Protein AF-A0A669F3D3-F1 (afdb_monomer_lite)

Foldseek 3Di:
DDVVVVVVVVVVVVVVVVVVVVVVVVVVVVVVVVVVVVVVVVVVVVCCQQFNQDPNHTDGDLGGPQWDDDDNETEHEDPDDPVPADAQVRQQVVQVVVQFGADDQDDVVCVVPVDDDDYGHHYHGDHD

Secondary structure (DSSP, 8-state):
--HHHHHHHHHHHHHHHHHHHHHHHHHHHHHHHHHHHHHHHHHHHHHHHHS-EETTEE---SS-TT-EEETTEEEEEE---TTSPBPHHHHHHHHHHTT-EE----SHHHHH---S----EEEEE-B-

pLDDT: mean 80.72, std 17.36, range [35.78, 98.69]

Sequence (128 aa):
MNLTAENRNLRDKNEELETEKKNLTDQIQDMTTSWNELNVSRAQWSIDAYCPKENNNRKCNPCQKGWDHVESSCYATNDADSNQWKTWEAARKDCRGKSSDLVVVINEEEMVKKTEKTVGLFIIDFIK

Organism: Oreochromis niloticus (NCBI:txid8128)

InterPro domains:
  IPR016186 C-type lectin-like/link domain superfamily [G3DSA:3.10.100.10] (6-123)
  IPR016187 C-type lectin fold [SSF56436] (56-111)

Radius of gyration: 27.1 Å; chains: 1; bounding box: 69×29×74 Å

Structure (mmCIF, N/CA/C/O backbone):
data_AF-A0A669F3D3-F1
#
_entry.id   AF-A0A669F3D3-F1
#
loop_
_atom_site.group_PDB
_atom_site.id
_atom_site.type_symbol
_atom_site.label_atom_id
_atom_site.label_alt_id
_atom_site.label_comp_id
_atom_site.label_asym_id
_atom_site.label_entity_id
_atom_site.label_seq_id
_atom_site.pdbx_PDB_ins_code
_atom_site.Cartn_x
_atom_site.Cartn_y
_atom_site.Cartn_z
_atom_site.occupancy
_atom_site.B_iso_or_equiv
_atom_site.auth_seq_id
_atom_site.auth_comp_id
_atom_site.auth_asym_id
_atom_site.auth_atom_id
_atom_site.pdbx_PDB_model_num
ATOM 1 N N . MET A 1 1 ? -46.042 7.390 42.057 1.00 60.69 1 MET A N 1
ATOM 2 C CA . MET A 1 1 ? -44.600 7.474 41.751 1.00 60.69 1 MET A CA 1
ATOM 3 C C . MET A 1 1 ? -43.882 6.516 42.689 1.00 60.69 1 MET A C 1
ATOM 5 O O . MET A 1 1 ? -43.998 6.690 43.896 1.00 60.69 1 MET A O 1
ATOM 9 N N . ASN A 1 2 ? -43.289 5.440 42.166 1.00 81.69 2 ASN A N 1
ATOM 10 C CA . ASN A 1 2 ? -42.661 4.387 42.971 1.00 81.69 2 ASN A CA 1
ATOM 11 C C . ASN A 1 2 ? -41.143 4.455 42.771 1.00 81.69 2 ASN A C 1
ATOM 13 O O . ASN A 1 2 ? -40.590 3.764 41.917 1.00 81.69 2 ASN A O 1
ATOM 17 N N . LEU A 1 3 ? -40.496 5.321 43.553 1.00 84.25 3 LEU A N 1
ATOM 18 C CA . LEU A 1 3 ? -39.060 5.619 43.474 1.00 84.25 3 LEU A CA 1
ATOM 19 C C . LEU A 1 3 ? -38.172 4.364 43.505 1.00 84.25 3 LEU A C 1
ATOM 21 O O . LEU A 1 3 ? -37.095 4.343 42.916 1.00 84.25 3 LEU A O 1
ATOM 25 N N . THR A 1 4 ? -38.613 3.288 44.157 1.00 89.94 4 THR A N 1
ATOM 26 C CA . THR A 1 4 ? -37.862 2.029 44.225 1.00 89.94 4 THR A CA 1
ATOM 27 C C . THR A 1 4 ? -37.786 1.321 42.869 1.00 89.94 4 THR A C 1
ATOM 29 O O . THR A 1 4 ? -36.764 0.714 42.551 1.00 89.94 4 THR A O 1
ATOM 32 N N . ALA A 1 5 ? -38.843 1.408 42.056 1.00 91.50 5 ALA A N 1
ATOM 33 C CA . ALA A 1 5 ? -38.879 0.804 40.725 1.00 91.50 5 ALA A CA 1
ATOM 34 C C . ALA A 1 5 ? -38.015 1.587 39.723 1.00 91.50 5 ALA A C 1
ATOM 36 O O . ALA A 1 5 ? -37.275 0.982 38.951 1.00 91.50 5 ALA A O 1
ATOM 37 N N . GLU A 1 6 ? -38.061 2.920 39.781 1.00 93.00 6 GLU A N 1
ATOM 38 C CA . GLU A 1 6 ? -37.222 3.797 38.952 1.00 93.00 6 GLU A CA 1
ATOM 39 C C . GLU A 1 6 ? -35.730 3.606 39.256 1.00 93.00 6 GLU A C 1
ATOM 41 O O . GLU A 1 6 ? -34.936 3.438 38.335 1.00 93.00 6 GLU A O 1
ATOM 46 N N . ASN A 1 7 ? -35.351 3.520 40.537 1.00 94.19 7 ASN A N 1
ATOM 47 C CA . ASN A 1 7 ? -33.962 3.264 40.932 1.00 94.19 7 ASN A CA 1
ATOM 48 C C . ASN A 1 7 ? -33.439 1.902 40.454 1.00 94.19 7 ASN A C 1
ATOM 50 O O . ASN A 1 7 ? -32.273 1.799 40.075 1.00 94.19 7 ASN A O 1
ATOM 54 N N . ARG A 1 8 ? -34.279 0.857 40.456 1.00 94.31 8 ARG A N 1
ATOM 55 C CA . ARG A 1 8 ? -33.892 -0.454 39.913 1.00 94.31 8 ARG A CA 1
ATOM 56 C C . ARG A 1 8 ? -33.647 -0.367 38.404 1.00 94.31 8 ARG A C 1
ATOM 58 O O . ARG A 1 8 ? -32.591 -0.784 37.955 1.00 94.31 8 ARG A O 1
ATOM 65 N N . ASN A 1 9 ? -34.565 0.252 37.660 1.00 96.12 9 ASN A N 1
ATOM 66 C CA . ASN A 1 9 ? -34.434 0.436 36.210 1.00 96.12 9 ASN A CA 1
ATOM 67 C C . ASN A 1 9 ? -33.160 1.222 35.843 1.00 96.12 9 ASN A C 1
ATOM 69 O O . ASN A 1 9 ? -32.394 0.800 34.981 1.00 96.12 9 ASN A O 1
ATOM 73 N N . LEU A 1 10 ? -32.882 2.324 36.551 1.00 96.56 10 LEU A N 1
ATOM 74 C CA . LEU A 1 10 ? -31.655 3.100 36.347 1.00 96.56 10 LEU A CA 1
ATOM 75 C C . LEU A 1 10 ? -30.390 2.271 36.596 1.00 96.56 10 LEU A C 1
ATOM 77 O O . LEU A 1 10 ? -29.404 2.438 35.882 1.00 96.56 10 LEU A O 1
ATOM 81 N N . ARG A 1 11 ? -30.410 1.374 37.588 1.00 96.75 11 ARG A N 1
ATOM 82 C CA . ARG A 1 11 ? -29.278 0.489 37.866 1.00 96.75 11 ARG A CA 1
ATOM 83 C C . ARG A 1 11 ? -29.057 -0.508 36.734 1.00 96.75 11 ARG A C 1
ATOM 85 O O . ARG A 1 11 ? -27.934 -0.615 36.256 1.00 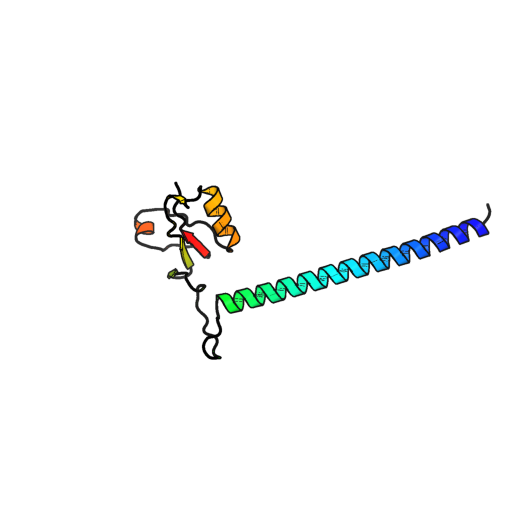96.75 11 ARG A O 1
ATOM 92 N N . ASP A 1 12 ? -30.122 -1.158 36.278 1.00 96.94 12 ASP A N 1
ATOM 93 C CA . ASP A 1 12 ? -30.055 -2.141 35.194 1.00 96.94 12 ASP A CA 1
ATOM 94 C C . ASP A 1 12 ? -29.531 -1.484 33.901 1.00 96.94 12 ASP A C 1
ATOM 96 O O . ASP A 1 12 ? -28.647 -2.017 33.232 1.00 96.94 12 ASP A O 1
ATOM 100 N N . LYS A 1 13 ? -29.986 -0.260 33.601 1.00 97.69 13 LYS A N 1
ATOM 101 C CA . LYS A 1 13 ? -29.513 0.513 32.446 1.00 97.69 13 LYS A CA 1
ATOM 102 C C . LYS A 1 13 ? -28.051 0.950 32.568 1.00 97.69 13 LYS A C 1
ATOM 104 O O . LYS A 1 13 ? -27.339 0.989 31.569 1.00 97.69 13 LYS A O 1
ATOM 109 N N . ASN A 1 14 ? -27.583 1.270 33.774 1.00 97.81 14 ASN A N 1
ATOM 110 C CA . ASN A 1 14 ? -26.167 1.560 34.006 1.00 97.81 14 ASN A CA 1
ATOM 111 C C . ASN A 1 14 ? -25.292 0.313 33.815 1.00 97.81 14 ASN A C 1
ATOM 113 O O . ASN A 1 14 ? -24.210 0.418 33.246 1.00 97.81 14 ASN A O 1
ATOM 117 N N . GLU A 1 15 ? -25.752 -0.858 34.261 1.00 98.06 15 GLU A N 1
ATOM 118 C CA . GLU A 1 15 ? -25.047 -2.131 34.052 1.00 98.06 15 GLU A CA 1
ATOM 119 C C . GLU A 1 15 ? -24.954 -2.483 32.553 1.00 98.06 15 GLU A C 1
ATOM 121 O O . GLU A 1 15 ? -23.897 -2.910 32.073 1.00 98.06 15 GLU A O 1
ATOM 126 N N . GLU A 1 16 ? -26.022 -2.231 31.790 1.00 98.12 16 GLU A N 1
ATOM 127 C CA . GLU A 1 16 ? -26.038 -2.378 30.329 1.00 98.12 16 GLU A CA 1
ATOM 128 C C . GLU A 1 16 ? -25.052 -1.414 29.646 1.00 98.12 16 GLU A C 1
ATOM 130 O O . GLU A 1 16 ? -24.224 -1.846 28.842 1.00 98.12 16 GLU A O 1
ATOM 135 N N . LEU A 1 17 ? -25.067 -0.131 30.023 1.00 98.50 17 LEU A N 1
ATOM 136 C CA . LEU A 1 17 ? -24.162 0.882 29.470 1.00 98.50 17 LEU A CA 1
ATOM 137 C C . LEU A 1 17 ? -22.686 0.585 29.761 1.00 98.50 17 LEU A C 1
ATOM 139 O O . LEU A 1 17 ? -21.840 0.778 28.889 1.00 98.50 17 LEU A O 1
ATOM 143 N N . GLU A 1 18 ? -22.351 0.101 30.959 1.00 98.31 18 GLU A N 1
ATOM 144 C CA . GLU A 1 18 ? -20.973 -0.301 31.270 1.00 98.31 18 GLU A CA 1
ATOM 145 C C . GLU A 1 18 ? -20.536 -1.519 30.441 1.00 98.31 18 GLU A C 1
ATOM 147 O O . GLU A 1 18 ? -19.387 -1.593 29.995 1.00 98.31 18 GLU A O 1
ATOM 152 N N . THR A 1 19 ? -21.460 -2.441 30.159 1.00 98.38 19 THR A N 1
ATOM 153 C CA . THR A 1 19 ? -21.199 -3.589 29.279 1.00 98.38 19 THR A CA 1
ATOM 154 C C . THR A 1 19 ? -20.947 -3.137 27.839 1.00 98.38 19 THR A C 1
ATOM 156 O O . THR A 1 19 ? -19.965 -3.558 27.223 1.00 98.38 19 THR A O 1
ATOM 159 N N . GLU A 1 20 ? -21.781 -2.242 27.306 1.00 98.31 20 GLU A N 1
ATOM 160 C CA . GLU A 1 20 ? -21.625 -1.697 25.954 1.00 98.31 20 GLU A CA 1
ATOM 161 C C . GLU A 1 20 ? -20.332 -0.885 25.819 1.00 98.31 20 GLU A C 1
ATOM 163 O O . GLU A 1 20 ? -19.567 -1.073 24.872 1.00 98.31 20 GLU A O 1
ATOM 168 N N . LYS A 1 21 ? -20.025 -0.040 26.806 1.00 98.44 21 LYS A N 1
ATOM 169 C CA . LYS A 1 21 ? -18.785 0.740 26.852 1.00 98.44 21 LYS A CA 1
ATOM 170 C C . LYS A 1 21 ? -17.551 -0.155 26.837 1.00 98.44 21 LYS A C 1
ATOM 172 O O . LYS A 1 21 ? -16.590 0.147 26.125 1.00 98.44 21 LYS A O 1
ATOM 177 N N . LYS A 1 22 ? -17.565 -1.252 27.600 1.00 98.56 22 LYS A N 1
ATOM 178 C CA . LYS A 1 22 ? -16.478 -2.232 27.582 1.00 98.56 22 LYS A CA 1
ATOM 179 C C . LYS A 1 22 ? -16.333 -2.861 26.194 1.00 98.56 22 LYS A C 1
ATOM 181 O O . LYS A 1 22 ? -15.240 -2.833 25.644 1.00 98.56 22 LYS A O 1
ATOM 186 N N . ASN A 1 23 ? -17.432 -3.322 25.596 1.00 98.56 23 ASN A N 1
ATOM 187 C CA . ASN A 1 23 ? -17.432 -3.900 24.249 1.00 98.56 23 ASN A CA 1
ATOM 188 C C . ASN A 1 23 ? -16.888 -2.923 23.185 1.00 98.56 23 ASN A C 1
ATOM 190 O O . ASN A 1 23 ? -16.075 -3.302 22.346 1.00 98.56 23 ASN A O 1
ATOM 194 N N . LEU A 1 24 ? -17.293 -1.651 23.234 1.00 98.69 24 LEU A N 1
ATOM 195 C CA . LEU A 1 24 ? -16.782 -0.618 22.327 1.00 98.69 24 LEU A CA 1
ATOM 196 C C . LEU A 1 24 ? -15.289 -0.346 22.546 1.00 98.69 24 LEU A C 1
ATOM 198 O O . LEU A 1 24 ? -14.550 -0.163 21.582 1.00 98.69 24 LEU A O 1
ATOM 202 N N . THR A 1 25 ? -14.837 -0.341 23.801 1.00 98.56 25 THR A N 1
ATOM 203 C CA . THR A 1 25 ? -13.416 -0.165 24.138 1.00 98.56 25 THR A CA 1
ATOM 204 C C . THR A 1 25 ? -12.582 -1.320 23.589 1.00 98.56 25 THR A C 1
ATOM 206 O O . THR A 1 25 ? -11.552 -1.079 22.959 1.00 98.56 25 THR A O 1
ATOM 209 N N . ASP A 1 26 ? -13.062 -2.554 23.751 1.00 98.56 26 ASP A N 1
ATOM 210 C CA . ASP A 1 26 ? -12.405 -3.755 23.235 1.00 98.56 26 ASP A CA 1
ATOM 211 C C . ASP A 1 26 ? -12.317 -3.715 21.694 1.00 98.56 26 ASP A C 1
ATOM 213 O O . ASP A 1 26 ? -11.250 -3.962 21.132 1.00 98.56 26 ASP A O 1
ATOM 217 N N . GLN A 1 27 ? -13.384 -3.295 20.999 1.00 98.50 27 GLN A N 1
ATOM 218 C CA . GLN A 1 27 ? -13.375 -3.110 19.537 1.00 98.50 27 GLN A CA 1
ATOM 219 C C . GLN A 1 27 ? -12.384 -2.032 19.077 1.00 98.50 27 GLN A C 1
ATOM 221 O O . GLN A 1 27 ? -11.667 -2.219 18.094 1.00 98.50 27 GLN A O 1
ATOM 226 N N . ILE A 1 28 ? -12.315 -0.894 19.776 1.00 98.56 28 ILE A N 1
ATOM 227 C CA . ILE A 1 28 ? -11.349 0.170 19.463 1.00 98.56 28 ILE A CA 1
ATOM 228 C C . ILE A 1 28 ? -9.918 -0.346 19.627 1.00 98.56 28 ILE A C 1
ATOM 230 O O . ILE A 1 28 ? -9.058 -0.064 18.787 1.00 98.56 28 ILE A O 1
ATOM 234 N N . GLN A 1 29 ? -9.655 -1.102 20.692 1.00 98.62 29 GLN A N 1
ATOM 235 C CA . GLN A 1 29 ? -8.336 -1.663 20.950 1.00 98.62 29 GLN A CA 1
ATOM 236 C C . GLN A 1 29 ? -7.931 -2.694 19.888 1.00 98.62 29 GLN A C 1
ATOM 238 O O . GLN A 1 29 ? -6.788 -2.668 19.421 1.00 98.62 29 GLN A O 1
ATOM 243 N N . ASP A 1 30 ? -8.863 -3.540 19.455 1.00 98.44 30 ASP A N 1
ATOM 244 C CA . ASP A 1 30 ? -8.646 -4.515 18.383 1.00 98.44 30 ASP A CA 1
ATOM 245 C C . ASP A 1 30 ? -8.330 -3.832 17.040 1.00 98.44 30 ASP A C 1
ATOM 247 O O . ASP A 1 30 ? -7.302 -4.107 16.411 1.00 98.44 30 ASP A O 1
ATOM 251 N N . MET A 1 31 ? -9.135 -2.836 16.649 1.00 98.25 31 MET A N 1
ATOM 252 C CA . MET A 1 31 ? -8.881 -2.040 15.442 1.00 98.25 31 MET A CA 1
ATOM 253 C C . MET A 1 31 ? -7.536 -1.311 15.501 1.00 98.25 31 MET A C 1
ATOM 255 O O . MET A 1 31 ? -6.815 -1.255 14.505 1.00 98.25 31 MET A O 1
ATOM 259 N N . THR A 1 32 ? -7.183 -0.758 16.664 1.00 98.00 32 THR A N 1
ATOM 260 C CA . THR A 1 32 ? -5.911 -0.048 16.861 1.00 98.00 32 THR A CA 1
ATOM 261 C C . THR A 1 32 ? -4.727 -0.9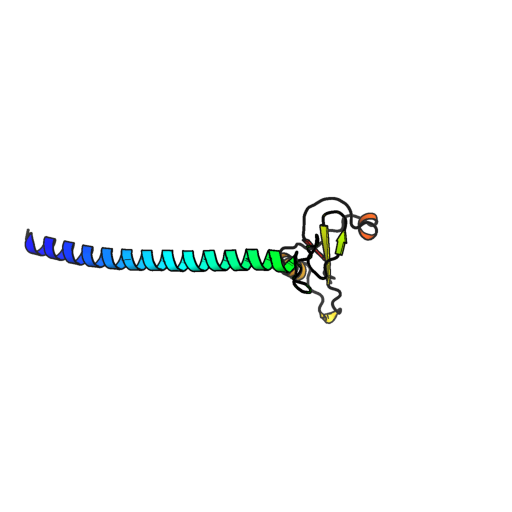97 16.709 1.00 98.00 32 THR A C 1
ATOM 263 O O . THR A 1 32 ? -3.744 -0.661 16.048 1.00 98.00 32 THR A O 1
ATOM 266 N N . THR A 1 33 ? -4.829 -2.198 17.279 1.00 98.12 33 THR A N 1
ATOM 267 C CA . THR A 1 33 ? -3.806 -3.245 17.150 1.00 98.12 33 THR A CA 1
ATOM 268 C C . THR A 1 33 ? -3.631 -3.645 15.689 1.00 98.12 33 THR A C 1
ATOM 270 O O . THR A 1 33 ? -2.528 -3.532 15.155 1.00 98.12 33 THR A O 1
ATOM 273 N N . SER A 1 34 ? -4.730 -3.978 15.009 1.00 97.88 34 SER A N 1
ATOM 274 C CA . SER A 1 34 ? -4.729 -4.358 13.592 1.00 97.88 34 SER A CA 1
ATOM 275 C C . SER A 1 34 ? -4.157 -3.260 12.687 1.00 97.88 34 SER A C 1
ATOM 277 O O . SER A 1 34 ? -3.390 -3.529 11.760 1.00 97.88 34 SER A O 1
ATOM 279 N N . TRP A 1 35 ? -4.494 -1.995 12.956 1.00 97.62 35 TRP A N 1
ATOM 280 C CA . TRP A 1 35 ? -3.968 -0.851 12.212 1.00 97.62 35 TRP A CA 1
ATOM 281 C C . TRP A 1 35 ? -2.456 -0.682 12.408 1.00 97.62 35 TRP A C 1
ATOM 283 O O . TRP A 1 35 ? -1.726 -0.459 11.438 1.00 97.62 35 TRP A O 1
ATOM 293 N N . ASN A 1 36 ? -1.969 -0.828 13.644 1.00 96.88 36 ASN A N 1
ATOM 294 C CA . ASN A 1 36 ? -0.542 -0.763 13.950 1.00 96.88 36 ASN A CA 1
ATOM 295 C C . ASN A 1 36 ? 0.232 -1.890 13.258 1.00 96.88 36 ASN A C 1
ATOM 297 O O . ASN A 1 36 ? 1.253 -1.621 12.625 1.00 96.88 36 ASN A O 1
ATOM 301 N N . GLU A 1 37 ? -0.265 -3.125 13.321 1.00 96.69 37 GLU A N 1
ATOM 302 C CA . GLU A 1 37 ? 0.341 -4.274 12.642 1.00 96.69 37 GLU A CA 1
ATOM 303 C C . GLU A 1 37 ? 0.422 -4.053 11.131 1.00 96.69 37 GLU A C 1
ATOM 305 O O . GLU A 1 37 ? 1.497 -4.187 10.544 1.00 96.69 37 GLU A O 1
ATOM 310 N N . LEU A 1 38 ? -0.675 -3.608 10.507 1.00 95.62 38 LEU A N 1
ATOM 311 C CA . LEU A 1 38 ? -0.706 -3.298 9.079 1.00 95.62 38 LEU A CA 1
ATOM 312 C C . LEU A 1 38 ? 0.326 -2.227 8.700 1.00 95.62 38 LEU A C 1
ATOM 314 O O . LEU A 1 38 ? 0.991 -2.346 7.669 1.00 95.62 38 LEU A O 1
ATOM 318 N N . ASN A 1 39 ? 0.480 -1.184 9.515 1.00 93.56 39 ASN A N 1
ATOM 319 C CA . ASN A 1 39 ? 1.462 -0.132 9.262 1.00 93.56 39 ASN A CA 1
ATOM 320 C C . ASN A 1 39 ? 2.901 -0.619 9.419 1.00 93.56 39 ASN A C 1
ATOM 322 O O . ASN A 1 39 ? 3.744 -0.274 8.590 1.00 93.56 39 ASN A O 1
ATOM 326 N N . VAL A 1 40 ? 3.179 -1.447 10.429 1.00 95.50 40 VAL A N 1
ATOM 327 C CA . VAL A 1 40 ? 4.493 -2.079 10.603 1.00 95.50 40 VAL A CA 1
ATOM 328 C C . VAL A 1 40 ? 4.805 -2.970 9.402 1.00 95.50 40 VAL A C 1
ATOM 330 O O . VAL A 1 40 ? 5.881 -2.847 8.818 1.00 95.50 40 VAL A O 1
ATOM 333 N N . SER A 1 41 ? 3.856 -3.804 8.966 1.00 94.94 41 SER A N 1
ATOM 334 C CA . SER A 1 41 ? 4.018 -4.650 7.780 1.00 94.94 41 SER 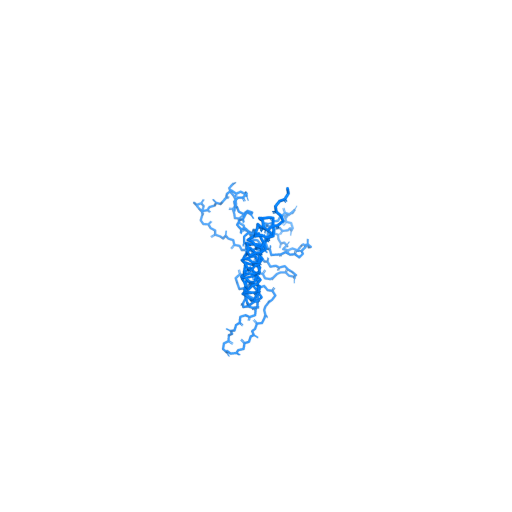A CA 1
ATOM 335 C C . SER A 1 41 ? 4.236 -3.832 6.507 1.00 94.94 41 SER A C 1
ATOM 337 O O . SER A 1 41 ? 5.109 -4.174 5.713 1.00 94.94 41 SER A O 1
ATOM 339 N N . ARG A 1 42 ? 3.503 -2.728 6.312 1.00 91.06 42 ARG A N 1
ATOM 340 C CA . ARG A 1 42 ? 3.692 -1.826 5.161 1.00 91.06 42 ARG A CA 1
ATOM 341 C C . ARG A 1 42 ? 5.062 -1.156 5.171 1.00 91.06 42 ARG A C 1
ATOM 343 O O . ARG A 1 42 ? 5.718 -1.114 4.134 1.00 91.06 42 ARG A O 1
ATOM 350 N N . ALA A 1 43 ? 5.508 -0.654 6.321 1.00 91.56 43 ALA A N 1
ATOM 351 C CA . ALA A 1 43 ? 6.831 -0.050 6.454 1.00 91.56 43 ALA A CA 1
ATOM 352 C C . ALA A 1 43 ? 7.938 -1.075 6.173 1.00 91.56 43 ALA A C 1
ATOM 354 O O . ALA A 1 43 ? 8.872 -0.790 5.422 1.00 91.56 43 ALA A O 1
ATOM 355 N N . GLN A 1 44 ? 7.801 -2.284 6.721 1.00 92.56 44 GLN A N 1
ATOM 356 C CA . GLN A 1 44 ? 8.742 -3.375 6.497 1.00 92.56 44 GLN A CA 1
ATOM 357 C C . GLN A 1 44 ? 8.771 -3.801 5.023 1.00 92.56 44 GLN A C 1
ATOM 359 O O . GLN A 1 44 ? 9.853 -3.937 4.459 1.00 92.56 44 GLN A O 1
ATOM 364 N N . TRP A 1 45 ? 7.609 -3.914 4.374 1.00 91.00 45 TRP A N 1
ATOM 365 C CA . TRP A 1 45 ? 7.513 -4.213 2.945 1.00 91.00 45 TRP A CA 1
ATOM 366 C C . TRP A 1 45 ? 8.222 -3.161 2.090 1.00 91.00 45 TRP A C 1
ATOM 368 O O . TRP A 1 45 ? 9.022 -3.521 1.231 1.00 91.00 45 TRP A O 1
ATOM 378 N N . SER A 1 46 ? 7.991 -1.869 2.349 1.00 87.69 46 SER A N 1
ATOM 379 C CA . SER A 1 46 ? 8.672 -0.789 1.623 1.00 87.69 46 SER A CA 1
ATOM 380 C C . SER A 1 46 ? 10.186 -0.892 1.788 1.00 87.69 46 SER A C 1
ATOM 382 O O . SER A 1 46 ? 10.938 -0.792 0.823 1.00 87.69 46 SER A O 1
ATOM 384 N N . ILE A 1 47 ? 10.654 -1.158 3.003 1.00 90.00 47 ILE A N 1
ATOM 385 C CA . ILE A 1 47 ? 12.077 -1.354 3.261 1.00 90.00 47 ILE A CA 1
ATOM 386 C C . ILE A 1 47 ? 12.619 -2.562 2.493 1.00 90.00 47 ILE A C 1
ATOM 388 O O . ILE A 1 47 ? 13.677 -2.450 1.887 1.00 90.00 47 ILE A O 1
ATOM 392 N N . ASP A 1 48 ? 11.932 -3.699 2.495 1.00 89.62 48 ASP A N 1
ATOM 393 C CA . ASP A 1 48 ? 12.422 -4.907 1.826 1.00 89.62 48 ASP A CA 1
ATOM 394 C C . ASP A 1 48 ? 12.370 -4.790 0.295 1.00 89.62 48 ASP A C 1
ATOM 396 O O . ASP A 1 48 ? 13.236 -5.332 -0.392 1.00 89.62 48 ASP A O 1
ATOM 400 N N . ALA A 1 49 ? 11.404 -4.039 -0.242 1.00 88.06 49 ALA A N 1
ATOM 401 C CA . ALA A 1 49 ? 11.258 -3.798 -1.674 1.00 88.06 49 ALA A CA 1
ATOM 402 C C . ALA A 1 49 ? 12.374 -2.903 -2.244 1.00 88.06 49 ALA A C 1
ATOM 404 O O . ALA A 1 49 ? 12.865 -3.167 -3.343 1.00 88.06 49 ALA A O 1
ATOM 405 N N . TYR A 1 50 ? 12.782 -1.864 -1.506 1.00 90.19 50 TYR A N 1
ATOM 406 C CA . TYR A 1 50 ? 13.806 -0.907 -1.949 1.00 90.19 50 TYR A CA 1
ATOM 407 C C . TYR A 1 50 ? 15.201 -1.212 -1.402 1.00 90.19 50 TYR A C 1
ATOM 409 O O . TYR A 1 50 ? 16.193 -0.907 -2.056 1.00 90.19 50 TYR A O 1
ATOM 417 N N . CYS A 1 51 ? 15.292 -1.826 -0.225 1.00 92.12 51 CYS A N 1
ATOM 418 C CA . CYS A 1 51 ? 16.529 -2.155 0.479 1.00 92.12 51 CYS A CA 1
ATOM 419 C C . CYS A 1 51 ? 16.592 -3.642 0.865 1.00 92.12 51 CYS A C 1
ATOM 421 O O . CYS A 1 51 ? 16.693 -3.962 2.061 1.00 92.12 51 CYS A O 1
ATOM 423 N N . PRO A 1 52 ? 16.547 -4.565 -0.113 1.00 89.69 52 PRO A N 1
ATOM 424 C CA . PRO A 1 52 ? 16.617 -5.991 0.166 1.00 89.69 52 PRO A CA 1
ATOM 425 C C . PRO A 1 52 ? 17.902 -6.355 0.923 1.00 89.69 52 PRO A C 1
ATOM 427 O O . PRO A 1 52 ? 18.968 -5.752 0.749 1.00 89.69 52 PRO A O 1
ATOM 430 N N . LYS A 1 53 ? 17.792 -7.363 1.794 1.00 88.38 53 LYS A N 1
ATOM 431 C CA . LYS A 1 53 ? 18.944 -7.963 2.472 1.00 88.38 53 LYS A CA 1
ATOM 432 C C . LYS A 1 53 ? 19.619 -8.959 1.532 1.00 88.38 53 LYS A C 1
ATOM 434 O O . LYS A 1 53 ? 19.023 -9.968 1.171 1.00 88.38 53 LYS A O 1
ATOM 439 N N . GLU A 1 54 ? 20.879 -8.710 1.208 1.00 84.69 54 GLU A N 1
ATOM 440 C CA . GLU A 1 54 ? 21.742 -9.596 0.428 1.00 84.69 54 GLU A CA 1
ATOM 441 C C . GLU A 1 54 ? 23.004 -9.886 1.254 1.00 84.69 54 GLU A C 1
ATOM 443 O O . GLU A 1 54 ? 23.733 -8.969 1.629 1.00 84.69 54 GLU A O 1
ATOM 448 N N . ASN A 1 55 ? 23.261 -11.158 1.583 1.00 83.25 55 ASN A N 1
ATOM 449 C CA . ASN A 1 55 ? 24.447 -11.590 2.345 1.00 83.25 55 ASN A CA 1
ATOM 450 C C . ASN A 1 55 ? 24.692 -10.792 3.647 1.00 83.25 55 ASN A C 1
ATOM 452 O O . ASN A 1 55 ? 25.804 -10.342 3.906 1.00 83.25 55 ASN A O 1
ATOM 456 N N . ASN A 1 56 ? 23.648 -10.604 4.463 1.00 82.38 56 ASN A N 1
ATOM 457 C CA . ASN A 1 56 ? 23.653 -9.814 5.709 1.00 82.38 56 ASN A CA 1
ATOM 458 C C . ASN A 1 56 ? 23.875 -8.296 5.559 1.00 82.38 56 ASN A C 1
ATOM 460 O O . ASN A 1 56 ? 23.825 -7.588 6.562 1.00 82.38 56 ASN A O 1
ATOM 464 N N . ASN A 1 57 ? 24.010 -7.776 4.337 1.00 86.25 57 ASN A N 1
ATOM 465 C CA . ASN A 1 57 ? 24.052 -6.343 4.061 1.00 86.25 57 ASN A CA 1
ATOM 466 C C . ASN A 1 57 ? 22.734 -5.886 3.425 1.00 86.25 57 ASN A C 1
ATOM 468 O O . ASN A 1 57 ? 22.149 -6.589 2.604 1.00 86.25 57 ASN A O 1
ATOM 472 N N . ARG A 1 58 ? 22.245 -4.695 3.789 1.00 87.94 58 ARG A N 1
ATOM 473 C CA . ARG A 1 58 ? 21.149 -4.056 3.046 1.00 87.94 58 ARG A CA 1
ATOM 474 C C . ARG A 1 58 ? 21.728 -3.202 1.934 1.00 87.94 58 ARG A C 1
ATOM 476 O O . ARG A 1 58 ? 22.474 -2.265 2.213 1.00 87.94 58 ARG A O 1
ATOM 483 N N . LYS A 1 59 ? 21.333 -3.487 0.697 1.00 90.12 59 LYS A N 1
ATOM 484 C CA . LYS A 1 59 ? 21.616 -2.623 -0.446 1.00 90.12 59 LYS A CA 1
ATOM 485 C C . LYS A 1 59 ? 20.323 -1.949 -0.876 1.00 90.12 59 LYS A C 1
ATOM 487 O O . LYS A 1 59 ? 19.399 -2.623 -1.312 1.00 90.12 59 LYS A O 1
ATOM 492 N N . CYS A 1 60 ? 20.270 -0.630 -0.739 1.00 90.56 60 CYS A N 1
ATOM 493 C CA . CYS A 1 60 ? 19.139 0.163 -1.200 1.00 90.56 60 CYS A CA 1
ATOM 494 C C . CYS A 1 60 ? 19.313 0.552 -2.666 1.00 90.56 60 CYS A C 1
ATOM 496 O O . CYS A 1 60 ? 20.391 1.002 -3.055 1.00 90.56 60 CYS A O 1
ATOM 498 N N . ASN A 1 61 ? 18.254 0.415 -3.457 1.00 89.75 61 ASN A N 1
ATOM 499 C CA . ASN A 1 61 ? 18.189 0.895 -4.830 1.00 89.75 61 ASN A CA 1
ATOM 500 C C . ASN A 1 61 ? 17.067 1.938 -4.965 1.00 89.75 61 ASN A C 1
ATOM 502 O O . ASN A 1 61 ? 16.087 1.872 -4.221 1.00 89.75 61 ASN A O 1
ATOM 506 N N . PRO A 1 62 ? 17.177 2.883 -5.917 1.00 88.25 62 PRO A N 1
ATOM 507 C CA . PRO A 1 62 ? 16.127 3.873 -6.166 1.00 88.25 62 PRO A CA 1
ATOM 508 C C . PRO A 1 62 ? 14.788 3.249 -6.576 1.00 88.25 62 PRO A C 1
ATOM 510 O O . PRO A 1 62 ? 13.734 3.805 -6.284 1.00 88.25 62 PRO A O 1
ATOM 513 N N . CYS A 1 63 ? 14.836 2.084 -7.225 1.00 88.25 63 CYS A N 1
ATOM 514 C CA . CYS A 1 63 ? 13.669 1.348 -7.689 1.00 88.25 63 CYS A CA 1
ATOM 515 C C . CYS A 1 63 ? 13.604 -0.052 -7.097 1.00 88.25 63 CYS A C 1
ATOM 517 O O . CYS A 1 63 ? 14.617 -0.645 -6.715 1.00 88.25 63 CYS A O 1
ATOM 519 N N . GLN A 1 64 ? 12.383 -0.580 -7.064 1.00 87.38 64 GLN A N 1
ATOM 520 C CA . GLN A 1 64 ? 12.116 -1.960 -6.695 1.00 87.38 64 GLN A CA 1
ATOM 521 C C . GLN A 1 64 ? 12.828 -2.919 -7.654 1.00 87.38 64 GLN A C 1
ATOM 523 O O . GLN A 1 64 ? 13.068 -2.612 -8.823 1.00 87.38 64 GLN A O 1
ATOM 528 N N . LYS A 1 65 ? 13.138 -4.121 -7.171 1.00 84.88 65 LYS A N 1
ATOM 529 C CA . LYS A 1 65 ? 13.726 -5.165 -8.014 1.00 84.88 65 LYS A CA 1
ATOM 530 C C . LYS A 1 65 ? 12.832 -5.449 -9.232 1.00 84.88 65 LYS A C 1
ATOM 532 O O . LYS A 1 65 ? 11.637 -5.677 -9.075 1.00 84.88 65 LYS A O 1
ATOM 537 N N . GLY A 1 66 ? 13.430 -5.476 -10.425 1.00 83.31 66 GLY A N 1
ATOM 538 C CA . GLY A 1 66 ? 12.719 -5.698 -11.692 1.00 83.31 66 GLY A CA 1
ATOM 539 C C . GLY A 1 66 ? 12.141 -4.431 -12.329 1.00 83.31 66 GLY A C 1
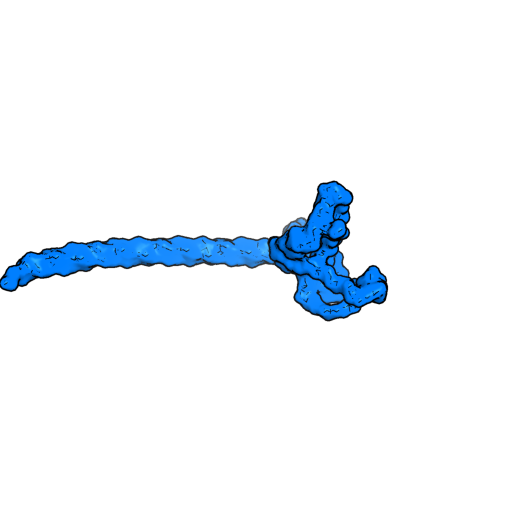ATOM 540 O O . GLY A 1 66 ? 11.522 -4.528 -13.381 1.00 83.31 66 GLY A O 1
ATOM 541 N N . TRP A 1 67 ? 12.355 -3.265 -11.714 1.00 86.81 67 TRP A N 1
ATOM 542 C CA . TRP A 1 67 ? 11.993 -1.972 -12.280 1.00 86.81 67 TRP A CA 1
ATOM 543 C C . TRP A 1 67 ? 13.244 -1.242 -12.763 1.00 86.81 67 TRP A C 1
ATOM 545 O O . TRP A 1 67 ? 14.257 -1.173 -12.062 1.00 86.81 67 TRP A O 1
ATOM 555 N N . ASP A 1 68 ? 13.145 -0.653 -13.945 1.00 84.62 68 ASP A N 1
ATOM 556 C CA . ASP A 1 68 ? 14.156 0.214 -14.520 1.00 84.62 68 ASP A CA 1
ATOM 557 C C . ASP A 1 68 ? 14.132 1.571 -13.828 1.00 84.62 68 ASP A C 1
ATOM 559 O O . ASP A 1 68 ? 13.117 2.271 -13.835 1.00 84.62 68 ASP A O 1
ATOM 563 N N . HIS A 1 69 ? 15.280 1.978 -13.296 1.00 83.88 69 HIS A N 1
ATOM 564 C CA . HIS A 1 69 ? 15.472 3.341 -12.829 1.00 83.88 69 HIS A CA 1
ATOM 565 C C . HIS A 1 69 ? 15.908 4.236 -13.984 1.00 83.88 69 HIS A C 1
ATOM 567 O O . HIS A 1 69 ? 16.954 4.003 -14.594 1.00 83.88 69 HIS A O 1
ATOM 573 N N . VAL A 1 70 ? 15.133 5.283 -14.253 1.00 80.44 70 VAL A N 1
ATOM 574 C CA . VAL A 1 70 ? 15.490 6.309 -15.231 1.00 80.44 70 VAL A CA 1
ATOM 575 C C . VAL A 1 70 ? 15.287 7.674 -14.599 1.00 80.44 70 VAL A C 1
ATOM 577 O O . VAL A 1 70 ? 14.172 8.042 -14.231 1.00 80.44 70 VAL A O 1
ATOM 580 N N . GLU A 1 71 ? 16.392 8.406 -14.462 1.00 78.50 71 GLU A N 1
ATOM 581 C CA . GLU A 1 71 ? 16.482 9.698 -13.776 1.00 78.50 71 GLU A CA 1
ATOM 582 C C . GLU A 1 71 ? 15.951 9.679 -12.338 1.00 78.50 71 GLU A C 1
ATOM 584 O O . GLU A 1 71 ? 16.714 9.443 -11.408 1.00 78.50 71 GLU A O 1
ATOM 589 N N . SER A 1 72 ? 14.664 9.974 -12.163 1.00 77.56 72 SER A N 1
ATOM 590 C CA . SER A 1 72 ? 13.974 10.083 -10.872 1.00 77.56 72 SER A CA 1
ATOM 591 C C . SER A 1 72 ? 12.741 9.179 -10.785 1.00 77.56 72 SER A C 1
ATOM 593 O O . SER A 1 72 ? 11.956 9.295 -9.845 1.00 77.56 72 SER A O 1
ATOM 595 N N . SER A 1 73 ? 12.540 8.309 -11.778 1.00 77.50 73 SER A N 1
ATOM 596 C CA . SER A 1 73 ? 11.340 7.485 -11.937 1.00 77.50 73 SER A CA 1
ATOM 597 C C . SER A 1 73 ? 11.679 6.007 -12.106 1.00 77.50 73 SER A C 1
ATOM 599 O O . SER A 1 73 ? 12.776 5.639 -12.536 1.00 77.50 73 SER A O 1
ATOM 601 N N . CYS A 1 74 ? 10.708 5.162 -11.761 1.00 84.31 74 CYS A N 1
ATOM 602 C CA . CYS A 1 74 ? 10.808 3.712 -11.849 1.00 84.31 74 CYS A CA 1
ATOM 603 C C . CYS A 1 74 ? 9.785 3.182 -12.847 1.00 84.31 74 CYS A C 1
ATOM 605 O O . CYS A 1 74 ? 8.593 3.462 -12.710 1.00 84.31 74 CYS A O 1
ATOM 607 N N . TYR A 1 75 ? 10.245 2.369 -13.794 1.00 81.38 75 TYR A N 1
ATOM 608 C CA . TYR A 1 75 ? 9.413 1.799 -14.848 1.00 81.38 75 TYR A CA 1
ATOM 609 C C . TYR A 1 75 ? 9.464 0.275 -14.812 1.00 81.38 75 TYR A C 1
ATOM 611 O O . TYR A 1 75 ? 10.544 -0.298 -14.725 1.00 81.38 75 TYR A O 1
ATOM 619 N N . ALA A 1 76 ? 8.324 -0.392 -14.929 1.00 82.25 76 ALA A N 1
ATOM 620 C CA . ALA A 1 76 ? 8.275 -1.824 -15.203 1.00 82.25 76 ALA A CA 1
ATOM 621 C C . ALA A 1 76 ? 7.558 -2.070 -16.525 1.00 82.25 76 ALA A C 1
ATOM 623 O O . ALA A 1 76 ? 6.568 -1.417 -16.834 1.00 82.25 76 ALA A O 1
ATOM 624 N N . THR A 1 77 ? 8.053 -3.011 -17.314 1.00 76.56 77 THR A N 1
ATOM 625 C CA . THR A 1 77 ? 7.396 -3.468 -18.540 1.00 76.56 77 THR A CA 1
ATOM 626 C C . THR A 1 77 ? 6.686 -4.780 -18.257 1.00 76.56 77 THR A C 1
ATOM 628 O O . THR A 1 77 ? 7.257 -5.687 -17.653 1.00 76.56 77 THR A O 1
ATOM 631 N N . ASN A 1 78 ? 5.435 -4.882 -18.686 1.00 73.69 78 ASN A N 1
ATOM 632 C CA . ASN A 1 78 ? 4.675 -6.118 -18.649 1.00 73.69 78 ASN A CA 1
ATOM 633 C C . ASN A 1 78 ? 4.592 -6.677 -20.068 1.00 73.69 78 ASN A C 1
ATOM 635 O O . ASN A 1 78 ? 3.666 -6.378 -20.822 1.00 73.69 78 ASN A O 1
ATOM 639 N N . ASP A 1 79 ? 5.609 -7.454 -20.431 1.00 70.69 79 ASP A N 1
ATOM 640 C CA . ASP A 1 79 ? 5.717 -8.116 -21.731 1.00 70.69 79 ASP A CA 1
ATOM 641 C C . ASP A 1 79 ? 4.888 -9.409 -21.736 1.00 70.69 79 ASP A C 1
ATOM 643 O O . ASP A 1 79 ? 5.406 -10.523 -21.664 1.00 70.69 79 ASP A O 1
ATOM 647 N N . ALA A 1 80 ? 3.567 -9.237 -21.679 1.00 70.19 80 ALA A N 1
ATOM 648 C CA . ALA A 1 80 ? 2.609 -10.331 -21.665 1.00 70.19 80 ALA A CA 1
ATOM 649 C C . ALA A 1 80 ? 2.254 -10.776 -23.092 1.00 70.19 80 ALA A C 1
ATOM 651 O O . ALA A 1 80 ? 2.092 -9.948 -23.997 1.00 70.19 80 ALA A O 1
ATOM 652 N N . ASP A 1 81 ? 2.051 -12.084 -23.271 1.00 76.06 81 ASP A N 1
ATOM 653 C CA . ASP A 1 81 ? 1.582 -12.652 -24.535 1.00 76.06 81 ASP A CA 1
ATOM 654 C C . ASP A 1 81 ? 0.248 -12.016 -24.968 1.00 76.06 81 ASP A C 1
ATOM 656 O O . ASP A 1 81 ? -0.574 -11.604 -24.147 1.00 76.06 81 ASP A O 1
ATOM 660 N N . SER A 1 82 ? -0.017 -11.978 -26.278 1.00 73.69 82 SER A N 1
ATOM 661 C CA . SER A 1 82 ? -1.218 -11.320 -26.837 1.00 73.69 82 SER A CA 1
ATOM 662 C C . SER A 1 82 ? -2.560 -11.835 -26.298 1.00 73.69 82 SER A C 1
ATOM 664 O O . SER A 1 82 ? -3.559 -11.116 -26.298 1.00 73.69 82 SER A O 1
ATOM 666 N N . ASN A 1 83 ? -2.595 -13.072 -25.803 1.00 78.38 83 ASN A N 1
ATOM 667 C CA . ASN A 1 83 ? -3.759 -13.670 -25.148 1.00 78.38 83 ASN A CA 1
ATOM 668 C C . ASN A 1 83 ? -3.956 -13.202 -23.690 1.00 78.38 83 ASN A C 1
ATOM 670 O O . ASN A 1 83 ? -5.013 -13.458 -23.116 1.00 78.38 83 ASN A O 1
ATOM 674 N N . GLN A 1 84 ? -2.964 -12.537 -23.096 1.00 77.00 84 GLN A N 1
ATOM 675 C CA . GLN A 1 84 ? -2.956 -11.995 -21.734 1.00 77.00 84 GLN A CA 1
ATOM 676 C C . GLN A 1 84 ? -3.074 -10.466 -21.698 1.00 77.00 84 GLN A C 1
ATOM 678 O O . GLN A 1 84 ? -3.086 -9.877 -20.613 1.00 77.00 84 GLN A O 1
ATOM 683 N N . TRP A 1 85 ? -3.184 -9.818 -22.861 1.00 78.06 85 TRP A N 1
ATOM 684 C CA . TRP A 1 85 ? -3.388 -8.378 -22.942 1.00 78.06 85 TRP A CA 1
ATOM 685 C C . TRP A 1 85 ? -4.644 -7.948 -22.195 1.00 78.06 85 TRP A C 1
ATOM 687 O O . TRP A 1 85 ? -5.706 -8.576 -22.259 1.00 78.06 85 TRP A O 1
ATOM 697 N N . LYS A 1 86 ? -4.504 -6.840 -21.476 1.00 78.94 86 LYS A N 1
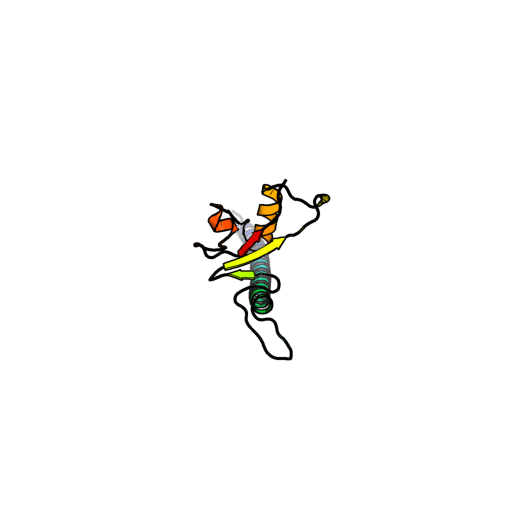ATOM 698 C CA . LYS A 1 86 ? -5.578 -6.240 -20.694 1.00 78.94 86 LYS A CA 1
ATOM 699 C C . LYS A 1 86 ? -6.212 -5.108 -21.493 1.00 78.94 86 LYS A C 1
ATOM 701 O O . LYS A 1 86 ? -5.568 -4.481 -22.332 1.00 78.94 86 LYS A O 1
ATOM 706 N N . THR A 1 87 ? -7.482 -4.817 -21.210 1.00 82.94 87 THR A N 1
ATOM 707 C CA . THR A 1 87 ? -8.052 -3.531 -21.631 1.00 82.94 87 THR A CA 1
ATOM 708 C C . THR A 1 87 ? -7.318 -2.403 -20.913 1.00 82.94 87 THR A C 1
ATOM 710 O O . THR A 1 87 ? -6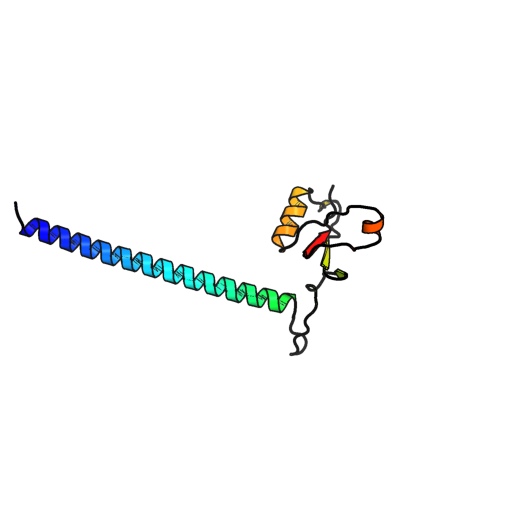.735 -2.620 -19.845 1.00 82.94 87 THR A O 1
ATOM 713 N N . TRP A 1 88 ? -7.384 -1.191 -21.458 1.00 78.88 88 TRP A N 1
ATOM 714 C CA . TRP A 1 88 ? -6.753 -0.019 -20.855 1.00 78.88 88 TRP A CA 1
ATOM 715 C C . TRP A 1 88 ? -7.148 0.170 -19.379 1.00 78.88 88 TRP A C 1
ATOM 717 O O . TRP A 1 88 ? -6.294 0.375 -18.517 1.00 78.88 88 TRP A O 1
ATOM 727 N N . GLU A 1 89 ? -8.435 0.027 -19.048 1.00 84.12 89 GLU A N 1
ATOM 728 C CA . GLU A 1 89 ? -8.935 0.188 -17.678 1.00 84.12 89 GLU A CA 1
ATOM 729 C C . GLU A 1 89 ? -8.411 -0.908 -16.746 1.00 84.12 89 GLU A C 1
ATOM 731 O O . GLU A 1 89 ? -8.083 -0.639 -15.587 1.00 84.12 89 GLU A O 1
ATOM 736 N N . ALA A 1 90 ? -8.332 -2.146 -17.240 1.00 84.12 90 ALA A N 1
ATOM 737 C CA . ALA A 1 90 ? -7.838 -3.281 -16.473 1.00 84.12 90 ALA A CA 1
ATOM 738 C C . ALA A 1 90 ? -6.326 -3.180 -16.224 1.00 84.12 90 ALA A C 1
ATOM 740 O O . ALA A 1 90 ? -5.886 -3.444 -15.105 1.00 84.12 90 ALA A O 1
ATOM 741 N N . ALA A 1 91 ? -5.559 -2.744 -17.224 1.00 82.50 91 ALA A N 1
ATOM 742 C CA . ALA A 1 91 ? -4.136 -2.437 -17.106 1.00 82.50 91 ALA A CA 1
ATOM 743 C C . ALA A 1 91 ? -3.893 -1.323 -16.078 1.00 82.50 91 ALA A C 1
ATOM 745 O O . ALA A 1 91 ? -3.169 -1.496 -15.097 1.00 82.50 91 ALA A O 1
ATOM 746 N N . ARG A 1 92 ? -4.606 -0.197 -16.204 1.00 82.94 92 ARG A N 1
ATOM 747 C CA . ARG A 1 92 ? -4.488 0.921 -15.261 1.00 82.94 92 ARG A CA 1
ATOM 748 C C . ARG A 1 92 ? -4.845 0.527 -13.827 1.00 82.94 92 ARG A C 1
ATOM 750 O O . ARG A 1 92 ? -4.193 0.959 -12.873 1.00 82.94 92 ARG A O 1
ATOM 757 N N . LYS A 1 93 ? -5.881 -0.299 -13.652 1.00 86.69 93 LYS A N 1
ATOM 758 C CA . LYS A 1 93 ? -6.260 -0.840 -12.340 1.00 86.69 93 LYS A CA 1
ATOM 759 C C . LYS A 1 93 ? -5.165 -1.742 -11.762 1.00 86.69 93 LYS A C 1
ATOM 761 O O . LYS A 1 93 ? -4.914 -1.664 -10.561 1.00 86.69 93 LYS A O 1
ATOM 766 N N . ASP A 1 94 ? -4.514 -2.556 -12.592 1.00 85.25 94 ASP A N 1
ATOM 767 C CA . ASP A 1 94 ? -3.378 -3.395 -12.190 1.00 85.25 94 ASP A CA 1
ATOM 768 C C . ASP A 1 94 ? -2.203 -2.547 -11.688 1.00 85.25 94 ASP A C 1
ATOM 770 O O . ASP A 1 94 ? -1.708 -2.770 -10.581 1.00 85.25 94 ASP A O 1
ATOM 774 N N . CYS A 1 95 ? -1.841 -1.502 -12.441 1.00 82.81 95 CYS A N 1
ATOM 775 C CA . CYS A 1 95 ? -0.791 -0.550 -12.074 1.00 82.81 95 CYS A CA 1
ATOM 776 C C . CYS A 1 95 ? -1.073 0.091 -10.706 1.00 82.81 95 CYS A C 1
ATOM 778 O O . CYS A 1 95 ? -0.234 0.067 -9.800 1.00 82.81 95 CYS A O 1
ATOM 780 N N . ARG A 1 96 ? -2.297 0.589 -10.501 1.00 84.56 96 ARG A N 1
ATOM 781 C CA . ARG A 1 96 ? -2.711 1.210 -9.229 1.00 84.56 96 ARG A CA 1
ATOM 782 C C . ARG A 1 96 ? -2.689 0.243 -8.056 1.00 84.56 96 ARG A C 1
ATOM 784 O O . ARG A 1 96 ? -2.365 0.651 -6.944 1.00 84.56 96 ARG A O 1
ATOM 791 N N . GLY A 1 97 ? -2.962 -1.037 -8.304 1.00 84.00 97 GLY A N 1
ATOM 792 C CA . GLY A 1 97 ? -2.795 -2.098 -7.310 1.00 84.00 97 GLY A CA 1
ATOM 793 C C . GLY A 1 97 ? -1.342 -2.296 -6.860 1.00 84.00 97 GLY A C 1
ATOM 794 O O . GLY A 1 97 ? -1.110 -2.742 -5.741 1.00 84.00 97 GLY A O 1
ATOM 795 N N . LYS A 1 98 ? -0.367 -1.920 -7.695 1.00 80.25 98 LYS A N 1
ATOM 796 C CA . LYS A 1 98 ? 1.079 -1.997 -7.426 1.00 80.25 98 LYS A CA 1
ATOM 797 C C . LYS A 1 98 ? 1.679 -0.660 -6.962 1.00 80.25 98 LYS A C 1
ATOM 799 O O . LYS A 1 98 ? 2.889 -0.475 -7.039 1.00 80.25 98 LYS A O 1
ATOM 804 N N . SER A 1 99 ? 0.849 0.274 -6.486 1.00 81.56 99 SER A N 1
ATOM 805 C CA . SER A 1 99 ? 1.272 1.633 -6.099 1.00 81.56 99 SER A CA 1
ATOM 806 C C . SER A 1 99 ? 1.943 2.404 -7.247 1.00 81.56 99 SER A C 1
ATOM 808 O O . SER A 1 99 ? 2.884 3.165 -7.032 1.00 81.56 99 SER A O 1
ATOM 810 N N . SER A 1 100 ? 1.448 2.190 -8.467 1.00 82.50 100 SER A N 1
ATOM 811 C CA . SER A 1 100 ? 1.923 2.804 -9.711 1.00 82.50 100 SER A CA 1
ATOM 812 C C . SER A 1 100 ? 0.748 3.317 -10.555 1.00 82.50 100 SER A C 1
ATOM 814 O O . SER A 1 100 ? -0.409 3.087 -10.205 1.00 82.50 100 SER A O 1
ATOM 816 N N . ASP A 1 101 ? 0.994 4.010 -11.662 1.00 85.56 101 ASP A N 1
ATOM 817 C CA . ASP A 1 101 ? -0.041 4.267 -12.680 1.00 85.56 101 ASP A CA 1
ATOM 818 C C . ASP A 1 101 ? 0.461 3.793 -14.054 1.00 85.56 101 ASP A C 1
ATOM 820 O O . ASP A 1 101 ? 1.633 3.453 -14.224 1.00 85.56 101 ASP A O 1
ATOM 824 N N . LEU A 1 102 ? -0.439 3.704 -15.027 1.00 81.31 102 LEU A N 1
ATOM 825 C CA . LEU A 1 102 ? -0.050 3.409 -16.400 1.00 81.31 102 LEU A CA 1
ATOM 826 C C . LEU A 1 102 ? 0.771 4.588 -16.938 1.00 81.31 102 LEU A C 1
ATOM 828 O O . LEU A 1 102 ? 0.408 5.746 -16.707 1.00 81.31 102 LEU A O 1
ATOM 832 N N . VAL A 1 103 ? 1.862 4.306 -17.652 1.00 74.38 103 VAL A N 1
ATOM 833 C CA . VAL A 1 103 ? 2.642 5.371 -18.297 1.00 74.38 103 VAL A CA 1
ATOM 834 C C . VAL A 1 103 ? 1.770 6.123 -19.312 1.00 74.38 103 VAL A C 1
ATOM 836 O O . VAL A 1 103 ? 1.009 5.516 -20.068 1.00 74.38 103 VAL A O 1
ATOM 839 N N . VAL A 1 104 ? 1.874 7.450 -19.340 1.00 67.25 104 VAL A N 1
ATOM 840 C CA . VAL A 1 104 ? 1.307 8.277 -20.411 1.00 67.25 104 VAL A CA 1
ATOM 841 C C . VAL A 1 104 ? 2.476 8.713 -21.279 1.00 67.25 104 VAL A C 1
ATOM 843 O O . VAL A 1 104 ? 3.350 9.410 -20.783 1.00 67.25 104 VAL A O 1
ATOM 846 N N . VAL A 1 105 ? 2.498 8.270 -22.537 1.00 61.00 105 VAL A N 1
ATOM 847 C CA . VAL A 1 105 ? 3.529 8.647 -23.514 1.00 61.00 105 VAL A CA 1
ATOM 848 C C . VAL A 1 105 ? 2.967 9.764 -24.392 1.00 61.00 105 VAL A C 1
ATOM 850 O O . VAL A 1 105 ? 1.951 9.578 -25.060 1.00 61.00 105 VAL A O 1
ATOM 853 N N . ILE A 1 106 ? 3.594 10.934 -24.361 1.00 53.00 106 ILE A N 1
ATOM 854 C CA . ILE A 1 106 ? 3.108 12.197 -24.917 1.00 53.00 106 ILE A CA 1
ATOM 855 C C . ILE A 1 106 ? 3.751 12.499 -26.293 1.00 53.00 106 ILE A C 1
ATOM 857 O O . ILE A 1 106 ? 3.159 13.256 -27.061 1.00 53.00 106 ILE A O 1
ATOM 861 N N . ASN A 1 107 ? 4.890 11.894 -26.689 1.00 46.47 107 ASN A N 1
ATOM 862 C CA . ASN A 1 107 ? 5.461 12.032 -28.053 1.00 46.47 107 ASN A CA 1
ATOM 863 C C . ASN A 1 107 ? 6.490 10.932 -28.466 1.00 46.47 107 ASN A C 1
ATOM 865 O O . ASN A 1 107 ? 6.892 10.103 -27.657 1.00 46.47 107 ASN A O 1
ATOM 869 N N . GLU A 1 108 ? 6.920 10.903 -29.744 1.00 47.22 108 GLU A N 1
ATOM 870 C CA . GLU A 1 108 ? 7.947 9.960 -30.264 1.00 47.22 108 GLU A CA 1
ATOM 871 C C . GLU A 1 108 ? 9.326 10.165 -29.615 1.00 47.22 108 GLU A C 1
ATOM 873 O O . GLU A 1 108 ? 10.073 9.207 -29.422 1.00 47.22 108 GLU A O 1
ATOM 878 N N . GLU A 1 109 ? 9.651 11.395 -29.206 1.00 46.56 109 GLU A N 1
ATOM 879 C CA . GLU A 1 109 ? 10.818 11.636 -28.360 1.00 46.56 109 GLU A CA 1
ATOM 880 C C . GLU A 1 109 ? 10.642 11.058 -26.954 1.00 46.56 109 GLU A C 1
ATOM 882 O O . GLU A 1 109 ? 11.656 10.742 -26.366 1.00 46.56 109 GLU A O 1
ATOM 887 N N . GLU A 1 110 ? 9.431 10.834 -26.436 1.00 46.97 110 GLU A N 1
ATOM 888 C CA . GLU A 1 110 ? 9.171 10.109 -25.185 1.00 46.97 110 GLU A CA 1
ATOM 889 C C . GLU A 1 110 ? 9.228 8.584 -25.366 1.00 46.97 110 GLU A C 1
ATOM 891 O O . GLU A 1 110 ? 9.582 7.855 -24.437 1.00 46.97 110 GLU A O 1
ATOM 896 N N . MET A 1 111 ? 8.958 8.086 -26.581 1.00 47.03 111 MET A N 1
ATOM 897 C CA . MET A 1 111 ? 9.245 6.691 -26.945 1.00 47.03 111 MET A CA 1
ATOM 898 C C . MET A 1 111 ? 10.752 6.413 -27.008 1.00 47.03 111 MET A C 1
ATOM 900 O O . MET A 1 111 ? 11.183 5.294 -26.730 1.00 47.03 111 MET A O 1
ATOM 904 N N . VAL A 1 112 ? 11.555 7.431 -27.342 1.00 43.19 112 VAL A N 1
ATOM 905 C CA . VAL A 1 112 ? 13.026 7.353 -27.398 1.00 43.19 112 VAL A CA 1
ATOM 906 C C . VAL A 1 112 ? 13.692 7.857 -26.102 1.00 43.19 112 VAL A C 1
ATOM 908 O O . VAL A 1 112 ? 14.778 7.398 -25.747 1.00 43.19 112 VAL A O 1
ATOM 911 N N . LYS A 1 113 ? 13.043 8.751 -25.350 1.00 43.72 113 LYS A N 1
ATOM 912 C CA . LYS A 1 113 ? 13.514 9.377 -24.110 1.00 43.72 113 LYS A CA 1
ATOM 913 C C . LYS A 1 113 ? 12.458 9.187 -23.010 1.00 43.72 113 LYS A C 1
ATOM 915 O O . LYS A 1 113 ? 11.469 9.897 -22.939 1.00 43.72 113 LYS A O 1
ATOM 920 N N . LYS A 1 114 ? 12.708 8.255 -22.092 1.00 48.62 114 LYS A N 1
ATOM 921 C CA . LYS A 1 114 ? 12.006 7.998 -20.810 1.00 48.62 114 LYS A CA 1
ATOM 922 C C . LYS A 1 114 ? 11.965 9.225 -19.837 1.00 48.62 114 LYS A C 1
ATOM 924 O O . LYS A 1 114 ? 12.041 9.045 -18.623 1.00 48.62 114 LYS A O 1
ATOM 929 N N . THR A 1 115 ? 11.905 10.465 -20.337 1.00 48.28 115 THR A N 1
ATOM 930 C CA . THR A 1 115 ? 12.270 11.724 -19.663 1.00 48.28 115 THR A CA 1
ATOM 931 C C . THR A 1 115 ? 11.299 12.866 -20.009 1.00 48.28 115 THR A C 1
ATOM 933 O O . THR A 1 115 ? 11.443 13.517 -21.038 1.00 48.28 115 THR A O 1
ATOM 936 N N . GLU A 1 116 ? 10.339 13.158 -19.138 1.00 38.62 116 GLU A N 1
ATOM 937 C CA . GLU A 1 116 ? 10.277 14.451 -18.445 1.00 38.62 116 GLU A CA 1
ATOM 938 C C . GLU A 1 116 ? 9.106 14.465 -17.452 1.00 38.62 116 GLU A C 1
ATOM 940 O O . GLU A 1 116 ? 7.938 14.503 -17.814 1.00 38.62 116 GLU A O 1
ATOM 945 N N . LYS A 1 117 ? 9.471 14.544 -16.167 1.00 48.78 117 LYS A N 1
ATOM 946 C CA . LYS A 1 117 ? 8.651 15.041 -15.051 1.00 48.78 117 LYS A CA 1
ATOM 947 C C . LYS A 1 117 ? 7.381 14.245 -14.734 1.00 48.78 117 LYS A C 1
ATOM 949 O O . LYS A 1 117 ? 6.311 14.508 -15.266 1.00 48.78 117 LYS A O 1
ATOM 954 N N . THR A 1 118 ? 7.473 13.422 -13.690 1.00 36.66 118 THR A N 1
ATOM 955 C CA . THR A 1 118 ? 6.657 13.465 -12.454 1.00 36.66 118 THR A CA 1
ATOM 956 C C . THR A 1 118 ? 7.067 12.271 -11.591 1.00 36.66 118 THR A C 1
ATOM 958 O O . THR A 1 118 ? 7.314 11.189 -12.108 1.00 36.66 118 THR A O 1
ATOM 961 N N . VAL A 1 119 ? 7.158 12.451 -10.272 1.00 35.78 119 VAL A N 1
ATOM 962 C CA . VAL A 1 119 ? 7.433 11.356 -9.330 1.00 35.78 119 VAL A CA 1
ATOM 963 C C . VAL A 1 119 ? 6.306 10.320 -9.423 1.00 35.78 119 VAL A C 1
ATOM 965 O O . VAL A 1 119 ? 5.173 10.607 -9.041 1.00 35.78 119 VAL A O 1
ATOM 968 N N . GLY A 1 120 ? 6.612 9.122 -9.921 1.00 43.66 120 GLY A N 1
ATOM 969 C CA . GLY A 1 120 ? 5.667 8.013 -10.014 1.00 43.66 120 GLY A CA 1
ATOM 970 C C . GLY A 1 120 ? 6.372 6.689 -10.301 1.00 43.66 120 GLY A C 1
ATOM 971 O O . GLY A 1 120 ? 7.387 6.645 -10.996 1.00 43.66 120 GLY A O 1
ATOM 972 N N . LEU A 1 121 ? 5.846 5.602 -9.736 1.00 52.38 121 LEU A N 1
ATOM 973 C CA . LEU A 1 121 ? 6.086 4.269 -10.276 1.00 52.38 121 LEU A CA 1
ATOM 974 C C . LEU A 1 121 ? 5.153 4.130 -11.482 1.00 52.38 121 LEU A C 1
ATOM 976 O O . LEU A 1 121 ? 3.963 4.426 -11.354 1.00 52.38 121 LEU A O 1
ATOM 980 N N . PHE A 1 122 ? 5.664 3.675 -12.623 1.00 59.38 122 PHE A N 1
ATOM 981 C CA . PHE A 1 122 ? 4.845 3.412 -13.806 1.00 59.38 122 PHE A CA 1
ATOM 982 C C . PHE A 1 122 ? 5.035 1.998 -14.347 1.00 59.38 122 PHE A C 1
ATOM 984 O O . PHE A 1 122 ? 6.160 1.508 -14.434 1.00 59.38 122 PHE A O 1
ATOM 991 N N . ILE A 1 123 ? 3.942 1.353 -14.753 1.00 56.78 123 ILE A N 1
ATOM 992 C CA . ILE A 1 123 ? 3.997 0.087 -15.497 1.00 56.78 123 ILE A CA 1
ATOM 993 C C . ILE A 1 123 ? 3.566 0.348 -16.938 1.00 56.78 123 ILE A C 1
ATOM 995 O O . ILE A 1 123 ? 2.604 1.073 -17.193 1.00 56.78 123 ILE A O 1
ATOM 999 N N . ILE A 1 124 ? 4.302 -0.231 -17.879 1.00 58.19 124 ILE A N 1
ATOM 1000 C CA . ILE A 1 124 ? 3.973 -0.283 -19.298 1.00 58.19 124 ILE A CA 1
ATOM 1001 C C . ILE A 1 124 ? 3.275 -1.621 -19.538 1.00 58.19 124 ILE A C 1
ATOM 1003 O O . ILE A 1 124 ? 3.936 -2.652 -19.648 1.00 58.19 124 ILE A O 1
ATOM 1007 N N . ASP A 1 125 ? 1.945 -1.600 -19.582 1.00 55.97 125 ASP A N 1
ATOM 1008 C CA . ASP A 1 125 ? 1.125 -2.739 -20.001 1.00 55.97 125 ASP A CA 1
ATOM 1009 C C . ASP A 1 125 ? 0.770 -2.573 -21.488 1.00 55.97 125 ASP A C 1
ATOM 1011 O O . ASP A 1 125 ? 0.275 -1.519 -21.894 1.00 55.97 125 ASP A O 1
ATOM 1015 N N . PHE A 1 126 ? 0.992 -3.607 -22.307 1.00 52.84 126 PHE A N 1
ATOM 1016 C CA . PHE A 1 126 ? 0.532 -3.614 -23.699 1.00 52.84 126 PHE A CA 1
ATOM 1017 C C . PHE A 1 126 ? -0.994 -3.791 -23.748 1.00 52.84 126 PHE A C 1
ATOM 1019 O O . PHE A 1 126 ? -1.554 -4.743 -23.199 1.00 52.84 126 PHE A O 1
ATOM 1026 N N . ILE A 1 127 ? -1.665 -2.828 -24.379 1.00 54.44 127 ILE A N 1
ATOM 1027 C CA . ILE A 1 127 ? -3.125 -2.699 -24.437 1.00 54.44 127 ILE A CA 1
ATOM 1028 C C . ILE A 1 127 ? -3.601 -3.032 -25.852 1.00 54.44 127 ILE A C 1
ATOM 1030 O O . ILE A 1 127 ? -2.924 -2.703 -26.826 1.00 54.44 127 ILE A O 1
ATOM 1034 N N . LYS A 1 128 ? -4.764 -3.679 -25.953 1.00 46.28 128 LYS A N 1
ATOM 1035 C CA . LYS A 1 128 ? -5.438 -3.959 -27.227 1.00 46.28 128 LYS A CA 1
ATOM 1036 C C . LYS A 1 128 ? -6.240 -2.766 -27.741 1.00 46.28 128 LYS A C 1
ATOM 1038 O O . LYS A 1 128 ? -6.911 -2.120 -26.906 1.00 46.28 128 LYS A O 1
#